Protein AF-A0A158AIX5-F1 (afdb_monomer)

Structure (mmCIF, N/CA/C/O backbone):
data_AF-A0A158AIX5-F1
#
_entry.id   AF-A0A158AIX5-F1
#
loop_
_atom_site.group_PDB
_atom_site.id
_atom_site.type_symbol
_atom_site.label_atom_id
_atom_site.label_alt_id
_atom_site.label_comp_id
_atom_site.label_asym_id
_atom_site.label_entity_id
_atom_site.label_seq_id
_atom_site.pdbx_PDB_ins_code
_atom_site.Cartn_x
_atom_site.Cartn_y
_atom_site.Cartn_z
_atom_site.occupancy
_atom_site.B_iso_or_equiv
_atom_site.auth_seq_id
_atom_site.auth_comp_id
_atom_site.auth_asym_id
_atom_site.auth_atom_id
_atom_site.pdbx_PDB_model_num
ATOM 1 N N . MET A 1 1 ? 14.125 26.195 -1.741 1.00 41.62 1 MET A N 1
ATOM 2 C CA . MET A 1 1 ? 12.712 25.829 -1.511 1.00 41.62 1 MET A CA 1
ATOM 3 C C . MET A 1 1 ? 12.592 24.358 -1.839 1.00 41.62 1 MET A C 1
ATOM 5 O O . MET A 1 1 ? 12.853 23.989 -2.975 1.00 41.62 1 MET A O 1
ATOM 9 N N . THR A 1 2 ? 12.375 23.517 -0.834 1.00 47.62 2 THR A N 1
ATOM 10 C CA . THR A 1 2 ? 12.335 22.063 -1.000 1.00 47.62 2 THR A CA 1
ATOM 11 C C . THR A 1 2 ? 11.046 21.716 -1.736 1.00 47.62 2 THR A C 1
ATOM 13 O O . THR A 1 2 ? 9.977 21.734 -1.141 1.00 47.62 2 THR A O 1
ATOM 16 N N . ASP A 1 3 ? 11.134 21.465 -3.040 1.00 62.66 3 ASP A N 1
ATOM 17 C CA . ASP A 1 3 ? 10.091 20.736 -3.767 1.00 62.66 3 ASP A CA 1
ATOM 18 C C . ASP A 1 3 ? 9.830 19.454 -2.962 1.00 62.66 3 ASP A C 1
ATOM 20 O O . ASP A 1 3 ? 10.805 18.800 -2.613 1.00 62.66 3 ASP A O 1
ATOM 24 N N . GLN A 1 4 ? 8.612 19.124 -2.546 1.00 57.34 4 GLN A N 1
ATOM 25 C CA . GLN A 1 4 ? 8.326 17.882 -1.812 1.00 57.34 4 GLN A CA 1
ATOM 26 C C . GLN A 1 4 ? 7.726 16.898 -2.819 1.00 57.34 4 GLN A C 1
ATOM 28 O 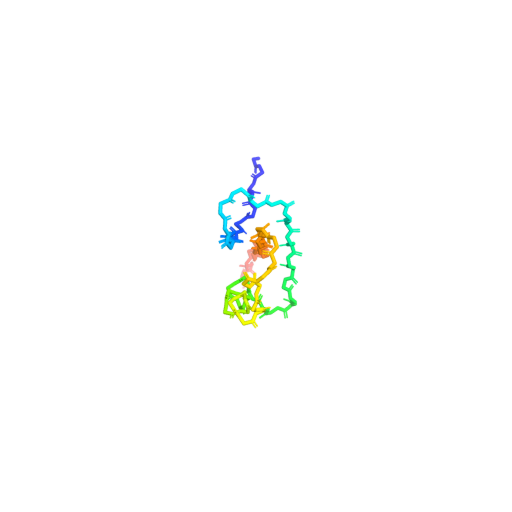O . GLN A 1 4 ? 6.844 17.312 -3.568 1.00 57.34 4 GLN A O 1
ATOM 33 N N . PRO A 1 5 ? 8.213 15.646 -2.915 1.00 64.19 5 PRO A N 1
ATOM 34 C CA . PRO A 1 5 ? 7.690 14.725 -3.912 1.00 64.19 5 PRO A CA 1
ATOM 35 C C . PRO 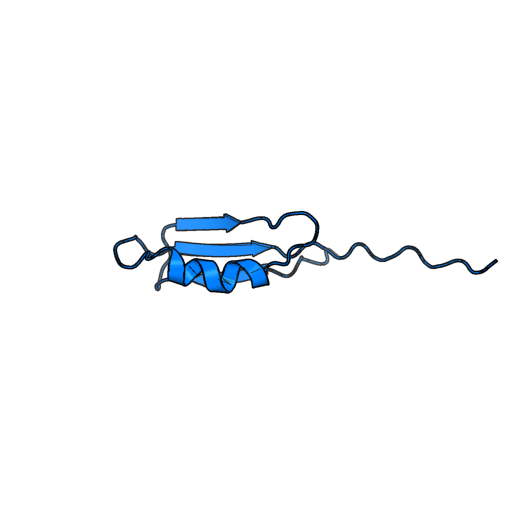A 1 5 ? 6.219 14.438 -3.610 1.00 64.19 5 PRO A C 1
ATOM 37 O O . PRO A 1 5 ? 5.845 14.283 -2.445 1.00 64.19 5 PRO A O 1
ATOM 40 N N . SER A 1 6 ? 5.402 14.374 -4.657 1.00 77.06 6 SER A N 1
ATOM 41 C CA . SER A 1 6 ? 4.033 13.887 -4.572 1.00 77.06 6 SER A CA 1
ATOM 42 C C . SER A 1 6 ? 4.029 12.427 -4.106 1.00 77.06 6 SER A C 1
ATOM 44 O O . SER A 1 6 ? 4.880 11.618 -4.485 1.00 77.06 6 SER A O 1
ATOM 46 N N . SER A 1 7 ? 3.086 12.095 -3.232 1.00 84.25 7 SER A N 1
ATOM 47 C CA . SER A 1 7 ? 2.855 10.734 -2.756 1.00 84.25 7 SER A CA 1
ATOM 48 C C . SER A 1 7 ? 1.367 10.434 -2.778 1.00 84.25 7 SER A C 1
ATOM 50 O O . SER A 1 7 ? 0.552 11.290 -2.433 1.00 84.25 7 SER A O 1
ATOM 52 N N . ILE A 1 8 ? 1.022 9.213 -3.169 1.00 88.00 8 ILE A N 1
ATOM 53 C CA . ILE A 1 8 ? -0.347 8.706 -3.093 1.00 88.00 8 ILE A CA 1
ATOM 54 C C . ILE A 1 8 ? -0.519 8.054 -1.725 1.00 88.00 8 ILE A C 1
ATOM 56 O O . ILE A 1 8 ? 0.281 7.199 -1.342 1.00 88.00 8 ILE A O 1
ATOM 60 N N . GLU A 1 9 ? -1.556 8.455 -0.996 1.00 89.56 9 GLU A N 1
ATOM 61 C CA . GLU A 1 9 ? -1.914 7.878 0.298 1.00 89.56 9 GLU A CA 1
ATOM 62 C C . GLU A 1 9 ? -3.275 7.189 0.196 1.00 89.56 9 GLU A C 1
ATOM 64 O O . GLU A 1 9 ? -4.239 7.776 -0.296 1.00 89.56 9 GLU A O 1
ATOM 69 N N . ILE A 1 10 ? -3.349 5.936 0.645 1.00 88.56 10 ILE A N 1
ATOM 70 C CA . ILE A 1 10 ? -4.586 5.152 0.687 1.00 88.56 10 ILE A CA 1
ATOM 71 C C . ILE A 1 10 ? -4.778 4.640 2.105 1.00 88.56 10 ILE A C 1
ATOM 73 O O . ILE A 1 10 ? -3.952 3.887 2.619 1.00 88.56 10 ILE A O 1
ATOM 77 N N . GLU A 1 11 ? -5.885 5.022 2.727 1.00 90.56 11 GLU A N 1
ATOM 78 C CA . GLU A 1 11 ? -6.278 4.531 4.044 1.00 90.56 11 GLU A CA 1
ATOM 79 C C . GLU A 1 11 ? -7.342 3.448 3.891 1.00 90.56 11 GLU A C 1
ATOM 81 O O . GLU A 1 11 ? -8.338 3.637 3.192 1.00 90.56 11 GLU A O 1
ATOM 86 N N . THR A 1 12 ? -7.135 2.299 4.537 1.00 86.88 12 THR A N 1
ATOM 87 C CA . THR A 1 12 ? -8.111 1.200 4.500 1.00 86.88 12 THR A CA 1
ATOM 88 C C . THR A 1 12 ? -9.254 1.389 5.497 1.00 86.88 12 THR A C 1
ATOM 90 O O . THR A 1 12 ? -10.340 0.854 5.283 1.00 86.88 12 THR A O 1
ATOM 93 N N . ALA A 1 13 ? -9.035 2.152 6.571 1.00 86.94 13 ALA A N 1
ATOM 94 C CA . ALA A 1 13 ? -10.027 2.482 7.589 1.00 86.94 13 ALA A CA 1
ATOM 95 C C . ALA A 1 13 ? -9.621 3.761 8.358 1.00 86.94 13 ALA A C 1
ATOM 97 O O . ALA A 1 13 ? -8.447 4.138 8.327 1.00 86.94 13 ALA A O 1
ATOM 98 N N . PRO A 1 14 ? -10.561 4.424 9.065 1.00 85.69 14 PRO A N 1
ATOM 99 C CA . PRO A 1 14 ? -10.259 5.595 9.890 1.00 85.69 14 PRO A CA 1
ATOM 100 C C . PRO A 1 14 ? -9.259 5.270 11.007 1.00 85.69 14 PRO A C 1
ATOM 102 O O . PRO A 1 14 ? -9.348 4.205 11.612 1.00 85.69 14 PRO A O 1
ATOM 105 N N . ASN A 1 15 ? -8.379 6.221 11.337 1.00 87.19 15 ASN A N 1
ATOM 106 C CA . ASN A 1 15 ? -7.321 6.080 12.352 1.00 87.19 15 ASN A CA 1
ATOM 107 C C . ASN A 1 15 ? -6.378 4.889 12.084 1.00 87.19 15 ASN A C 1
ATOM 109 O O . ASN A 1 15 ? -6.367 3.931 12.858 1.00 87.19 15 ASN A O 1
ATOM 113 N N . PRO A 1 16 ? -5.575 4.935 11.0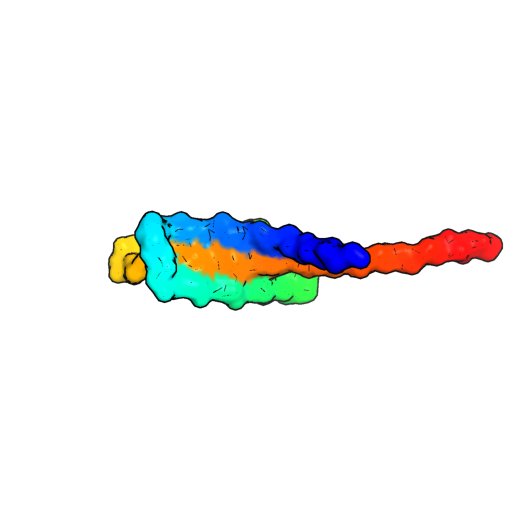05 1.00 87.69 16 PRO A N 1
ATOM 114 C CA . PRO A 1 16 ? -4.617 3.879 10.703 1.00 87.69 16 PRO A CA 1
ATOM 115 C C . PRO A 1 16 ? -3.601 3.703 11.839 1.00 87.69 16 PRO A C 1
ATOM 117 O O . PRO A 1 16 ? -2.887 4.639 12.198 1.00 87.69 16 PRO A O 1
ATOM 120 N N . GLU A 1 17 ? -3.508 2.487 12.377 1.00 90.44 17 GLU A N 1
ATOM 121 C CA . GLU A 1 17 ? -2.506 2.115 13.387 1.00 90.44 17 GLU A CA 1
ATOM 122 C C . GLU A 1 17 ? -1.160 1.766 12.743 1.00 90.44 17 GLU A C 1
ATOM 124 O O . GLU A 1 17 ? -0.106 1.878 13.369 1.00 90.44 17 GLU A O 1
ATOM 129 N N . PHE A 1 18 ? -1.188 1.374 11.467 1.00 89.12 18 PHE A N 1
ATOM 130 C CA . PHE A 1 18 ? -0.013 0.943 10.723 1.00 89.12 18 PHE A CA 1
ATOM 131 C C . PHE A 1 18 ? 0.168 1.762 9.451 1.00 89.12 18 PHE A C 1
ATOM 133 O O . PHE A 1 18 ? -0.796 2.191 8.818 1.00 89.12 18 PHE A O 1
ATOM 140 N N . ALA A 1 19 ? 1.423 1.945 9.048 1.00 90.38 19 ALA A N 1
ATOM 141 C CA . ALA A 1 19 ? 1.771 2.569 7.781 1.00 90.38 19 ALA A CA 1
ATOM 142 C C . ALA A 1 19 ? 2.693 1.649 6.980 1.00 90.38 19 ALA A C 1
ATOM 144 O O . ALA A 1 19 ? 3.660 1.109 7.518 1.00 90.38 19 ALA A O 1
ATOM 145 N N . VAL A 1 20 ? 2.407 1.500 5.689 1.00 87.06 20 VAL A N 1
ATOM 146 C CA . VAL A 1 20 ? 3.231 0.729 4.757 1.00 87.06 20 VAL A CA 1
ATOM 147 C C . VAL A 1 20 ? 3.697 1.657 3.649 1.00 87.06 20 VAL A C 1
ATOM 149 O O . VAL A 1 20 ? 2.889 2.202 2.900 1.00 87.06 20 VAL A O 1
ATOM 152 N N . ILE A 1 21 ? 5.012 1.837 3.549 1.00 88.12 21 ILE A N 1
ATOM 153 C CA . ILE A 1 21 ? 5.638 2.659 2.514 1.00 88.12 21 ILE A CA 1
ATOM 154 C C . ILE A 1 21 ? 6.181 1.716 1.444 1.00 88.12 21 ILE A C 1
ATOM 156 O O . ILE A 1 21 ? 7.121 0.965 1.706 1.00 88.12 21 ILE A O 1
ATOM 160 N N . LEU A 1 22 ? 5.592 1.745 0.249 1.00 84.31 22 LEU A N 1
ATOM 161 C CA . LEU A 1 22 ? 6.034 0.919 -0.875 1.00 84.31 22 LEU A CA 1
ATOM 162 C C . LEU A 1 22 ? 6.713 1.779 -1.933 1.00 84.31 22 LEU A C 1
ATOM 164 O O . LEU A 1 22 ? 6.102 2.667 -2.519 1.00 84.31 22 LEU A O 1
ATOM 168 N N . MET A 1 23 ? 7.983 1.483 -2.202 1.00 82.19 23 MET A N 1
ATOM 169 C CA . MET A 1 23 ? 8.752 2.142 -3.253 1.00 82.19 23 MET A CA 1
ATOM 170 C C . MET A 1 23 ? 8.684 1.315 -4.532 1.00 82.19 23 MET A C 1
ATOM 172 O O . MET A 1 23 ? 9.007 0.126 -4.536 1.00 82.19 23 MET A O 1
ATOM 176 N N . HIS A 1 24 ? 8.281 1.958 -5.620 1.00 78.69 24 HIS A N 1
ATOM 177 C CA . HIS A 1 24 ? 8.189 1.317 -6.919 1.00 78.69 24 HIS A CA 1
ATOM 178 C C . HIS A 1 24 ? 9.581 1.060 -7.530 1.00 78.69 24 HIS A C 1
ATOM 180 O O . HIS A 1 24 ? 10.554 1.774 -7.267 1.00 78.69 24 HIS A O 1
ATOM 186 N N . GLY A 1 25 ? 9.679 0.026 -8.370 1.00 72.38 25 GLY A N 1
ATOM 187 C CA . GLY A 1 25 ? 10.890 -0.276 -9.133 1.00 72.38 25 GLY A CA 1
ATOM 188 C C . GLY A 1 25 ? 11.181 0.753 -10.234 1.00 72.38 25 GLY A C 1
ATOM 189 O O . GLY A 1 25 ? 10.377 1.640 -10.531 1.00 72.38 25 GLY A O 1
ATOM 190 N N . LEU A 1 26 ? 12.350 0.633 -10.869 1.00 74.25 26 LEU A N 1
ATOM 191 C CA . LEU A 1 26 ? 12.721 1.431 -12.044 1.00 74.25 26 LEU A CA 1
ATOM 192 C C . LEU A 1 26 ? 11.710 1.199 -13.181 1.00 74.25 26 LEU A C 1
ATOM 194 O O . LEU A 1 26 ? 11.614 0.089 -13.692 1.00 74.25 26 LEU A O 1
ATOM 198 N N . GLY A 1 27 ? 10.983 2.250 -13.573 1.00 69.44 27 GLY A N 1
ATOM 199 C CA . GLY A 1 27 ? 10.008 2.210 -14.670 1.00 69.44 27 GLY A CA 1
ATOM 200 C C . GLY A 1 27 ? 8.565 1.871 -14.277 1.00 69.44 27 GLY A C 1
ATOM 201 O O . GLY A 1 27 ? 7.733 1.796 -15.170 1.00 69.44 27 GLY A O 1
ATOM 202 N N . ALA A 1 28 ? 8.277 1.680 -12.987 1.00 74.75 28 ALA A N 1
ATOM 203 C CA . ALA A 1 28 ? 6.912 1.613 -12.450 1.00 74.75 28 ALA A CA 1
ATOM 204 C C . ALA A 1 28 ? 6.496 2.974 -11.861 1.00 74.75 28 ALA A C 1
ATOM 206 O O . ALA A 1 28 ? 7.366 3.813 -11.620 1.00 74.75 28 ALA A O 1
ATOM 207 N N . ASP A 1 29 ? 5.206 3.167 -11.598 1.00 78.31 29 ASP A N 1
ATOM 208 C CA . ASP A 1 29 ? 4.645 4.378 -10.992 1.00 78.31 29 ASP A CA 1
ATOM 209 C C . ASP A 1 29 ? 3.933 4.068 -9.664 1.00 78.31 29 ASP A C 1
ATOM 211 O O . ASP A 1 29 ? 3.547 2.934 -9.378 1.00 78.31 29 ASP A O 1
ATOM 215 N N . ALA A 1 30 ? 3.712 5.094 -8.835 1.00 78.56 30 ALA A N 1
ATOM 216 C CA . ALA A 1 30 ? 2.967 4.950 -7.579 1.00 78.56 30 ALA A CA 1
ATOM 217 C C . ALA A 1 30 ? 1.531 4.422 -7.795 1.00 78.56 30 ALA A C 1
ATOM 219 O O . ALA A 1 30 ? 0.990 3.722 -6.939 1.00 78.56 30 ALA A O 1
ATOM 220 N N . ASN A 1 31 ? 0.935 4.708 -8.959 1.00 82.75 31 ASN A N 1
ATOM 221 C CA . ASN A 1 31 ? -0.407 4.251 -9.323 1.00 82.75 31 ASN A CA 1
ATOM 222 C C . ASN A 1 31 ? -0.501 2.738 -9.584 1.00 82.75 31 ASN A C 1
ATOM 224 O O . ASN A 1 31 ? -1.583 2.175 -9.428 1.00 82.75 31 ASN A O 1
ATOM 228 N N . ASP A 1 32 ? 0.605 2.061 -9.910 1.00 82.44 32 ASP A N 1
ATOM 229 C CA . ASP A 1 32 ? 0.599 0.619 -10.213 1.00 82.44 32 ASP A CA 1
ATOM 230 C C . ASP A 1 32 ? 0.217 -0.236 -8.996 1.00 82.44 32 A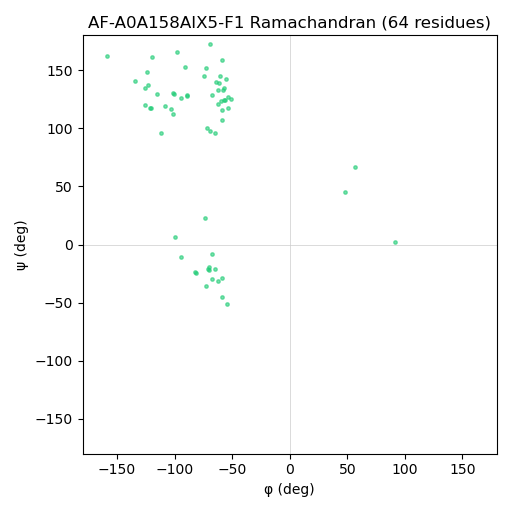SP A C 1
ATOM 232 O O . ASP A 1 32 ? -0.242 -1.370 -9.131 1.00 82.44 32 ASP A O 1
ATOM 236 N N . PHE A 1 33 ? 0.375 0.315 -7.791 1.00 78.62 33 PHE A N 1
ATOM 237 C CA . PHE A 1 33 ? 0.096 -0.373 -6.533 1.00 78.62 33 PHE A CA 1
ATOM 238 C C . PHE A 1 33 ? -1.309 -0.095 -5.993 1.00 78.62 33 PHE A C 1
ATOM 240 O O . PHE A 1 33 ? -1.761 -0.795 -5.089 1.00 78.62 33 PHE A O 1
ATOM 247 N N . VAL A 1 34 ? -2.034 0.878 -6.555 1.00 83.06 34 VAL A N 1
ATOM 248 C CA . VAL A 1 34 ? -3.408 1.208 -6.138 1.00 83.06 34 VAL A CA 1
ATOM 249 C C . VAL A 1 34 ? -4.342 -0.003 -6.286 1.00 83.06 34 VAL A C 1
ATOM 251 O O . VAL A 1 34 ? -5.057 -0.304 -5.328 1.00 83.06 34 VAL A O 1
ATOM 254 N N . PRO A 1 35 ? -4.314 -0.769 -7.399 1.00 85.69 35 PRO A N 1
ATOM 255 C CA . PRO A 1 35 ? -5.137 -1.970 -7.537 1.00 85.69 35 PRO A CA 1
ATOM 256 C C . PRO A 1 35 ? -4.688 -3.125 -6.631 1.00 85.69 35 PRO A C 1
ATOM 258 O O . PRO A 1 35 ? -5.481 -4.021 -6.365 1.00 85.69 35 PRO A O 1
ATOM 261 N N . LEU A 1 36 ? -3.444 -3.118 -6.132 1.00 82.31 36 LEU A N 1
ATOM 262 C CA . LEU A 1 36 ? -2.929 -4.162 -5.239 1.00 82.31 36 LEU A CA 1
ATOM 263 C C . LEU A 1 36 ? -3.540 -4.067 -3.832 1.00 82.31 36 LEU A C 1
ATOM 265 O O . LEU A 1 36 ? -3.782 -5.094 -3.205 1.00 82.31 36 LEU A O 1
ATOM 269 N N . VAL A 1 37 ? -3.804 -2.855 -3.330 1.00 82.94 37 VAL A N 1
ATOM 270 C CA . VAL A 1 37 ? -4.334 -2.631 -1.970 1.00 82.94 37 VAL A CA 1
ATOM 271 C C . VAL A 1 37 ? -5.628 -3.416 -1.684 1.00 82.94 37 VAL A C 1
ATOM 273 O O . VAL A 1 37 ? -5.656 -4.126 -0.676 1.00 82.94 37 VAL A O 1
ATOM 276 N N . PRO A 1 38 ? -6.683 -3.365 -2.524 1.00 82.00 38 PRO A N 1
ATOM 277 C CA . PRO A 1 38 ? -7.881 -4.179 -2.301 1.00 82.00 38 PRO A CA 1
ATOM 278 C C . PRO A 1 38 ? -7.634 -5.691 -2.471 1.00 82.00 38 PRO A C 1
ATOM 280 O O . PRO A 1 38 ? -8.267 -6.491 -1.780 1.00 82.00 38 PRO A O 1
ATOM 283 N N . GLU A 1 39 ? -6.688 -6.102 -3.324 1.00 85.00 39 GLU A N 1
ATOM 284 C CA . GLU A 1 39 ? -6.343 -7.517 -3.552 1.00 85.00 39 GLU A CA 1
ATOM 285 C C . GLU A 1 39 ? -5.610 -8.164 -2.365 1.00 85.00 39 GLU A C 1
ATOM 287 O O . GLU A 1 39 ? -5.660 -9.383 -2.195 1.00 85.00 39 GLU A O 1
ATOM 292 N N . LEU A 1 40 ? -4.988 -7.370 -1.485 1.00 81.25 40 LEU A N 1
ATOM 293 C CA . LEU A 1 40 ? -4.362 -7.869 -0.253 1.00 81.25 40 LEU A CA 1
ATOM 294 C C . LEU A 1 40 ? -5.374 -8.401 0.777 1.00 81.25 40 LEU A C 1
ATOM 296 O O . LEU A 1 40 ? -4.959 -8.987 1.774 1.00 81.25 40 LEU A O 1
ATOM 300 N N . ARG A 1 41 ? -6.687 -8.220 0.549 1.00 77.62 41 ARG A N 1
ATOM 301 C CA . ARG A 1 41 ? -7.778 -8.737 1.399 1.00 77.62 41 ARG A CA 1
ATOM 302 C C . ARG A 1 41 ? -7.571 -8.450 2.889 1.00 77.62 41 ARG A C 1
ATOM 304 O O . ARG A 1 41 ? -7.809 -9.296 3.744 1.00 77.62 41 ARG A O 1
ATOM 311 N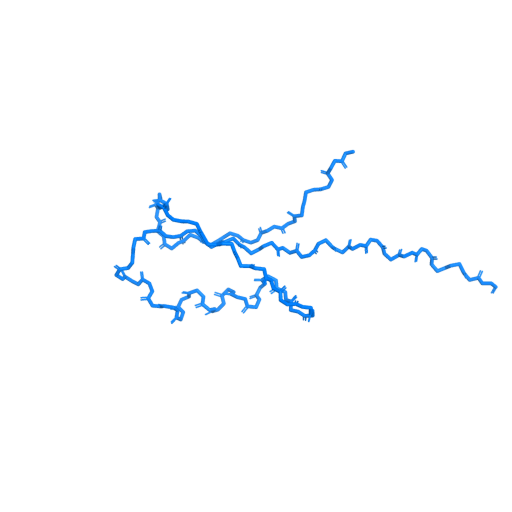 N . LEU A 1 42 ? -7.184 -7.218 3.202 1.00 74.25 42 LEU A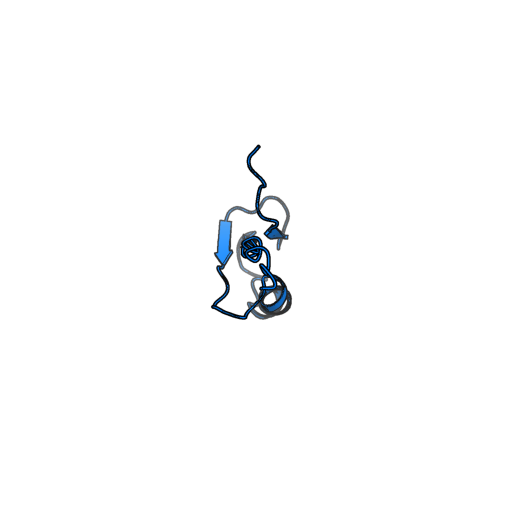 N 1
ATOM 312 C CA . LEU A 1 42 ? -6.929 -6.728 4.562 1.00 74.25 42 LEU A CA 1
ATOM 313 C C . LEU A 1 42 ? -8.214 -6.504 5.384 1.00 74.25 42 LEU A C 1
ATOM 315 O O . LEU A 1 42 ? -8.209 -5.719 6.322 1.00 74.25 42 LEU A O 1
ATOM 319 N N . ALA A 1 43 ? -9.319 -7.168 5.035 1.00 69.31 43 ALA A N 1
ATOM 320 C CA . ALA A 1 43 ? -10.625 -6.955 5.658 1.00 69.31 43 ALA A CA 1
ATOM 321 C C . ALA A 1 43 ? -10.636 -7.293 7.161 1.00 69.31 43 ALA A C 1
ATOM 323 O O . ALA A 1 43 ? -11.340 -6.634 7.917 1.00 69.31 43 ALA A O 1
ATOM 324 N N . ASP A 1 44 ? -9.820 -8.264 7.586 1.00 78.31 44 ASP A N 1
ATOM 325 C CA . ASP A 1 44 ? -9.636 -8.641 8.997 1.00 78.31 44 ASP A CA 1
ATOM 326 C C . ASP A 1 44 ? -8.358 -8.040 9.618 1.00 78.31 44 ASP A C 1
ATOM 328 O O . ASP A 1 44 ? -7.977 -8.382 10.739 1.00 78.31 44 ASP A O 1
ATOM 332 N N . ALA A 1 45 ? -7.652 -7.173 8.885 1.00 77.31 45 ALA A N 1
ATOM 333 C CA . ALA A 1 45 ? -6.431 -6.535 9.358 1.00 77.31 45 ALA A CA 1
ATOM 334 C C . ALA A 1 45 ? -6.741 -5.198 10.060 1.00 77.31 45 ALA A C 1
ATOM 336 O O . ALA A 1 45 ? -7.732 -4.539 9.736 1.00 77.31 45 ALA A O 1
ATOM 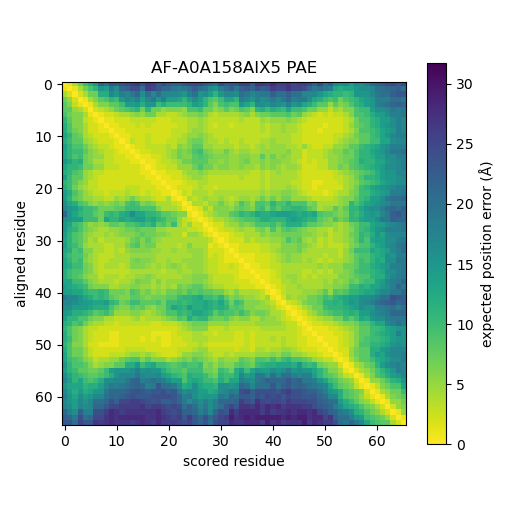337 N N . PRO A 1 46 ? -5.888 -4.760 11.004 1.00 82.94 46 PRO A N 1
ATOM 338 C CA . PRO A 1 46 ? -5.991 -3.427 11.590 1.00 82.94 46 PRO A CA 1
ATOM 339 C C . PRO A 1 46 ? -5.884 -2.334 10.519 1.00 82.94 46 PRO A C 1
ATOM 341 O O . PRO A 1 46 ? -5.341 -2.561 9.440 1.00 82.94 46 PRO A O 1
ATOM 344 N N . ALA A 1 47 ? -6.388 -1.136 10.820 1.00 88.25 47 ALA A N 1
ATOM 345 C CA . ALA A 1 47 ? -6.381 -0.012 9.888 1.00 88.25 47 ALA A CA 1
ATOM 346 C C . ALA A 1 47 ? -4.948 0.305 9.413 1.00 88.25 47 ALA A C 1
ATOM 348 O O . ALA A 1 47 ? -4.050 0.544 10.228 1.00 88.25 47 ALA A O 1
ATOM 349 N N . VAL A 1 48 ? -4.732 0.312 8.093 1.00 90.00 48 VAL A N 1
ATOM 350 C CA . VAL A 1 48 ? -3.420 0.530 7.469 1.00 90.00 48 VAL A CA 1
ATOM 351 C C . VAL A 1 48 ? -3.482 1.716 6.516 1.00 90.00 48 VAL A C 1
ATOM 353 O O . VAL A 1 48 ? -4.411 1.850 5.719 1.00 90.00 48 VAL A O 1
ATOM 356 N N . ARG A 1 49 ? -2.444 2.552 6.559 1.00 91.38 49 ARG A N 1
ATOM 357 C CA . ARG A 1 49 ? -2.179 3.599 5.575 1.00 91.38 49 ARG A CA 1
ATOM 358 C C . ARG A 1 49 ? -1.072 3.169 4.624 1.00 91.38 49 ARG A C 1
ATOM 360 O O . ARG A 1 49 ? 0.073 2.987 5.031 1.00 91.38 49 ARG A O 1
ATOM 367 N N . PHE A 1 50 ? -1.401 3.041 3.351 1.00 89.88 50 PHE A N 1
ATOM 368 C CA . PHE A 1 50 ? -0.437 2.809 2.288 1.00 89.88 50 PHE A CA 1
ATOM 369 C C . PHE A 1 50 ? 0.068 4.141 1.752 1.00 89.88 50 PHE A C 1
ATOM 371 O O . PHE A 1 50 ? -0.731 5.005 1.406 1.00 89.88 50 PHE A O 1
ATOM 378 N N . VAL A 1 51 ? 1.388 4.298 1.680 1.00 89.38 51 VAL A N 1
ATOM 379 C CA . VAL A 1 51 ? 2.046 5.491 1.146 1.00 89.38 51 VAL A CA 1
ATOM 380 C C . VAL A 1 51 ? 2.932 5.076 -0.020 1.00 89.38 51 VAL A C 1
ATOM 382 O O . VAL A 1 51 ? 3.897 4.325 0.147 1.00 89.38 51 VAL A O 1
ATOM 385 N N . PHE A 1 52 ? 2.617 5.593 -1.201 1.00 87.69 52 PHE A N 1
ATOM 386 C CA . PHE A 1 52 ? 3.348 5.341 -2.437 1.00 87.69 52 PHE A CA 1
ATOM 387 C C . PHE A 1 52 ? 4.046 6.632 -2.878 1.00 87.69 52 PHE A C 1
ATOM 389 O O . PHE A 1 52 ? 3.410 7.501 -3.482 1.00 87.69 52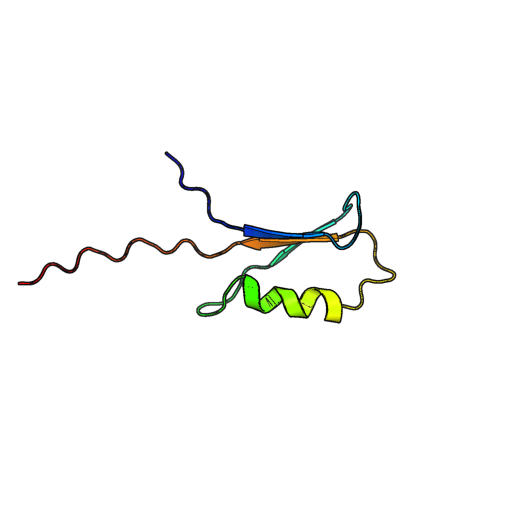 PHE A O 1
ATOM 396 N N . PRO A 1 53 ? 5.334 6.818 -2.545 1.00 81.06 53 PRO A N 1
ATOM 397 C CA . PRO A 1 53 ? 6.097 7.956 -3.030 1.00 81.06 53 PRO A CA 1
ATOM 398 C C . PRO A 1 53 ? 6.307 7.849 -4.542 1.00 81.06 53 PRO A C 1
ATOM 400 O O . PRO A 1 53 ? 6.814 6.837 -5.032 1.00 81.06 53 PRO A O 1
ATOM 403 N N . GLU A 1 54 ? 5.976 8.908 -5.277 1.00 76.31 54 GLU A N 1
ATOM 404 C CA . GLU A 1 54 ? 6.405 9.029 -6.667 1.00 76.31 54 GLU A CA 1
ATOM 405 C C . GLU A 1 54 ? 7.890 9.389 -6.715 1.00 76.31 54 GLU A C 1
ATOM 407 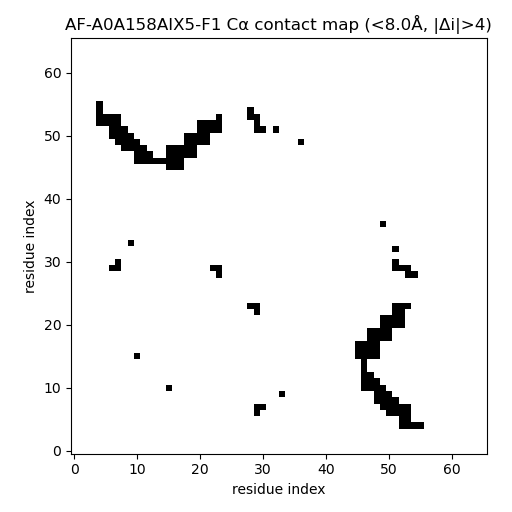O O . GLU A 1 54 ? 8.421 10.149 -5.890 1.00 76.31 54 GLU A O 1
ATOM 412 N N . ARG A 1 55 ? 8.601 8.862 -7.717 1.00 67.06 55 ARG A N 1
ATOM 413 C CA . ARG A 1 55 ? 9.947 9.354 -7.992 1.00 67.06 55 ARG A CA 1
ATOM 414 C C . ARG A 1 55 ? 9.872 10.817 -8.384 1.00 67.06 55 ARG A C 1
ATOM 416 O O . ARG A 1 55 ? 9.163 11.202 -9.310 1.00 67.06 55 ARG A O 1
ATOM 423 N N . ARG A 1 56 ? 10.751 11.615 -7.775 1.00 63.31 56 ARG A N 1
ATOM 424 C CA . ARG A 1 56 ? 11.110 12.908 -8.348 1.00 63.31 56 ARG A CA 1
ATOM 425 C C . ARG A 1 56 ? 11.556 12.679 -9.781 1.00 63.31 56 ARG A C 1
ATOM 427 O O . ARG A 1 56 ? 12.579 12.025 -10.015 1.00 63.31 56 ARG A O 1
ATOM 434 N N . ARG A 1 57 ? 10.825 13.252 -10.736 1.00 60.78 57 ARG A N 1
ATOM 435 C CA . ARG A 1 57 ? 11.414 13.544 -12.037 1.00 60.78 57 ARG A CA 1
ATOM 436 C C . ARG A 1 57 ? 12.581 14.472 -11.761 1.00 60.78 57 ARG A C 1
ATOM 438 O O . ARG A 1 57 ? 12.391 15.631 -11.407 1.00 60.78 57 ARG A O 1
ATOM 445 N N . SER A 1 58 ? 13.795 13.944 -11.880 1.00 59.62 58 SER A N 1
ATOM 446 C CA . SER A 1 58 ? 14.945 14.824 -12.000 1.00 59.62 58 SER A CA 1
ATOM 447 C C . SER A 1 58 ? 14.681 15.717 -13.216 1.00 59.62 58 SER A C 1
ATOM 449 O O . SER A 1 58 ? 14.233 15.191 -14.242 1.00 59.62 58 SER A O 1
ATOM 451 N N . PRO A 1 59 ? 14.915 17.035 -13.130 1.00 58.69 59 PRO A N 1
ATOM 452 C CA . PRO A 1 59 ? 14.854 17.884 -14.306 1.00 58.69 59 PRO A CA 1
ATOM 453 C C . PRO A 1 59 ? 15.773 17.274 -15.367 1.00 58.69 59 PRO A C 1
ATOM 455 O O . PRO A 1 59 ? 16.930 16.959 -15.073 1.00 58.69 59 PRO A O 1
ATOM 458 N N . SER A 1 60 ? 15.256 17.046 -16.575 1.00 53.59 60 SER A N 1
ATOM 459 C CA . SER A 1 60 ? 16.102 16.675 -17.707 1.00 53.59 60 SER A CA 1
ATOM 460 C C . SER A 1 60 ? 17.142 17.783 -17.899 1.00 53.59 60 SER A C 1
ATOM 462 O O . SER A 1 60 ? 16.749 18.956 -17.878 1.00 53.59 60 SER A O 1
ATOM 464 N N . PRO A 1 61 ? 18.443 17.465 -18.063 1.00 67.94 61 PRO A N 1
ATOM 465 C CA . PRO A 1 61 ? 19.429 18.492 -18.372 1.00 67.94 61 PRO A CA 1
ATOM 466 C C . PRO A 1 61 ? 18.976 19.245 -19.632 1.00 67.94 61 PRO A C 1
ATOM 468 O O . PRO A 1 61 ? 18.394 18.620 -20.525 1.00 67.94 61 PRO A O 1
ATOM 471 N N . PRO A 1 62 ? 19.180 20.573 -19.710 1.00 64.81 62 PRO A N 1
ATOM 472 C CA . PRO A 1 62 ? 18.834 21.316 -20.910 1.00 64.81 62 PRO A CA 1
ATOM 473 C C . PRO A 1 62 ? 19.580 20.687 -22.087 1.00 64.81 62 PRO A C 1
ATOM 475 O O . PRO A 1 62 ? 20.800 20.532 -22.041 1.00 64.81 62 PRO A O 1
ATOM 478 N N . THR A 1 63 ? 18.848 20.290 -23.126 1.00 67.50 63 THR A N 1
ATOM 479 C CA . THR A 1 63 ? 19.458 19.871 -24.385 1.00 67.50 63 THR A CA 1
ATOM 480 C C . THR A 1 63 ? 20.157 21.090 -24.971 1.00 67.50 63 THR A C 1
ATOM 482 O O . THR A 1 63 ? 19.523 21.930 -25.606 1.00 67.50 63 THR A O 1
ATOM 485 N N . THR A 1 64 ? 21.459 21.224 -24.734 1.00 64.12 64 THR A N 1
ATOM 486 C CA . THR A 1 64 ? 22.282 22.184 -25.464 1.00 64.12 64 THR A CA 1
ATOM 487 C C . THR A 1 64 ? 22.386 21.675 -26.898 1.00 64.12 64 THR A C 1
ATOM 489 O O . THR A 1 64 ? 23.167 20.771 -27.189 1.00 64.12 64 THR A O 1
ATOM 492 N N . ALA A 1 65 ? 21.545 22.207 -27.784 1.00 55.69 65 ALA A N 1
ATOM 493 C CA . ALA A 1 65 ? 21.740 22.067 -29.219 1.00 55.69 65 ALA A CA 1
ATOM 494 C C . ALA A 1 65 ? 23.070 22.751 -29.578 1.00 55.69 65 ALA A C 1
ATOM 496 O O . ALA A 1 65 ? 23.268 23.923 -29.254 1.00 55.69 65 ALA A O 1
ATOM 497 N N . THR A 1 66 ? 23.990 21.972 -30.148 1.00 60.50 66 THR A N 1
ATOM 498 C CA . THR A 1 66 ? 25.211 22.467 -30.801 1.00 60.50 66 THR A CA 1
ATOM 499 C C . THR A 1 66 ? 24.871 22.937 -32.205 1.00 60.50 66 THR A C 1
ATOM 501 O O . THR A 1 66 ? 24.026 22.265 -32.839 1.00 60.50 66 THR A O 1
#

Radius of gyration: 16.24 Å; Cα contacts (8 Å, |Δi|>4): 82; chains: 1; bounding box: 36×35×44 Å

Nearest PDB structures (foldseek):
  6ny9-assembly1_B  TM=4.768E-01  e=5.542E+00  Mus musculus

Mean predicted aligned error: 9.03 Å

Foldseek 3Di:
DDPDFDKDKDKPDPPAPEEDEDEDDDPDFLVVCVVVVVVVVCVVPGIYMYIYTGDPPDPDPPPPDD

Secondary structure (DSSP, 8-state):
--PPPPEEEEESSSS-SEEEE-PPPTT--GGGGTTHHHHT-GGGSPPEEEEEEPPP-PPPPP----

Solvent-accessible surface area (backbone atoms only — not comparable to full-atom values): 4366 Å² total; per-residue (Å²): 131,84,82,73,69,63,59,52,77,48,69,76,41,84,81,51,82,40,76,46,79,51,78,62,59,94,92,58,53,45,70,72,50,60,72,48,59,71,72,66,62,56,83,89,49,77,30,35,30,39,36,20,53,39,78,72,77,70,79,75,75,80,81,76,81,128

pLDDT: mean 77.08, std 11.85, range [41.62, 91.38]

Organism: NCBI:txid1777140

InterPro domains:
  IPR029058 Alpha/Beta hydrolase fold [G3DSA:3.40.50.1820] (1-65)
  IPR029058 Alpha/Beta hydrolase fold [SSF53474] (10-56)

Sequence (66 aa):
MTDQPSSIEIETAPNPEFAVILMHGLGADANDFVPLVPELRLADAPAVRFVFPERRRSPSPPTTAT